Protein AF-A0A3N5I6U8-F1 (afdb_monomer)

Secondary structure (DSSP, 8-state):
-HHHHHHHHHHHHTT--HHHHHIIIIITSHHHHHHHHHHHH-HHHHHHTTHHHHIIIIIGGGGGS-HHHHHHHHHHHHHHHHTTHHHHHHHHHHHTT-HHHHHHHHHHHS--HHHHHHHHHHHHHT-

Radius of gyration: 18.91 Å; Cα contacts (8 Å, |Δi|>4): 51; chains: 1; bounding box: 48×40×44 Å

pLDDT: mean 90.05, std 7.99, range [69.56, 98.12]

Sequence (127 aa):
GMALMIAFEVGCEAGVPPEAMIMEMYGSGEMESVFRSFRETGFFRASEEHGPTALYGGIIRTLGMDREAIATSFRGILQDITTGGFAARFQDEAKNGYPMLGIAKAMLQERSPITTAEDRIRRLLGR

Nearest PDB structures (foldseek):
  7pct-assembly1_A  TM=8.107E-01  e=2.260E-04  Burkholderia thailandensis E264
  7pcm-assembly1_B  TM=8.100E-01  e=4.068E-04  Burkholderia thailandensis E264
  4tsk-assembly1_A  TM=8.895E-01  e=2.109E-03  Alicyclobacillus acidocaldarius subsp. acidocaldarius DSM 446
  7q03-assembly1_A  TM=8.946E-01  e=3.796E-03  Methanothermococcus thermolithotrophicus DSM 2095
  4xiy-assembly1_B  TM=8.826E-01  e=5.728E-03  Azotobacter vinelandii DJ

Solvent-accessible surface area (backbone atoms only — not comparable to full-atom values): 7199 Å² total; per-residue (Å²): 108,70,71,57,54,51,51,45,51,56,39,41,76,73,66,44,54,58,52,56,48,45,34,73,66,54,66,68,47,57,54,58,53,52,55,47,34,30,74,74,66,32,62,74,59,36,48,61,74,62,41,71,66,46,35,51,61,52,60,57,51,53,72,77,46,66,59,64,63,54,49,51,54,53,52,53,53,51,49,34,53,76,72,40,52,51,58,54,51,53,53,51,36,55,76,66,71,33,59,68,59,50,51,55,49,50,63,70,66,48,87,40,72,64,59,55,26,51,56,50,51,28,62,75,72,77,98

Foldseek 3Di:
DVVLVVQLVVCVVVVHDSLNSCCVPPVVCVVVVLVVCCVVVNNVVSQVVVDDCSVCVPVVVCVVDPPVVVVVVVVVVVVCVVVCVVVVVVVVCVVVPNPVVVVVVVVVVPDDSNNVSVVVVCVVVVD

Mean predicted aligned error: 5.21 Å

Structure (mmCIF, N/CA/C/O backbone):
data_AF-A0A3N5I6U8-F1
#
_entry.id   AF-A0A3N5I6U8-F1
#
loop_
_atom_site.group_PDB
_atom_site.id
_atom_site.type_symbol
_atom_site.label_atom_id
_atom_site.label_alt_id
_atom_site.label_comp_id
_atom_site.label_asym_id
_atom_site.label_entity_id
_atom_site.label_seq_id
_atom_site.pdbx_PDB_ins_code
_atom_site.Cartn_x
_atom_site.Cartn_y
_atom_site.Cartn_z
_atom_site.occupancy
_atom_site.B_iso_or_equiv
_atom_site.auth_seq_id
_atom_site.auth_comp_id
_atom_site.auth_asym_id
_atom_site.auth_atom_id
_atom_site.pdbx_PDB_model_num
ATOM 1 N N . GLY A 1 1 ? -2.814 -0.154 -0.653 1.00 81.62 1 GLY A N 1
ATOM 2 C CA . GLY A 1 1 ? -4.196 -0.051 -1.152 1.00 81.62 1 GLY A CA 1
ATOM 3 C C . GLY A 1 1 ? -4.307 1.067 -2.164 1.00 81.62 1 GLY A C 1
ATOM 4 O O . GLY A 1 1 ? -3.948 0.853 -3.307 1.00 81.62 1 GLY A O 1
ATOM 5 N N . MET A 1 2 ? -4.709 2.267 -1.736 1.00 88.56 2 MET A N 1
ATOM 6 C CA . MET A 1 2 ? -4.965 3.417 -2.623 1.00 88.56 2 MET A CA 1
ATOM 7 C C . MET A 1 2 ? -3.814 3.768 -3.576 1.00 88.56 2 MET A C 1
ATOM 9 O O . MET A 1 2 ? -4.054 3.920 -4.764 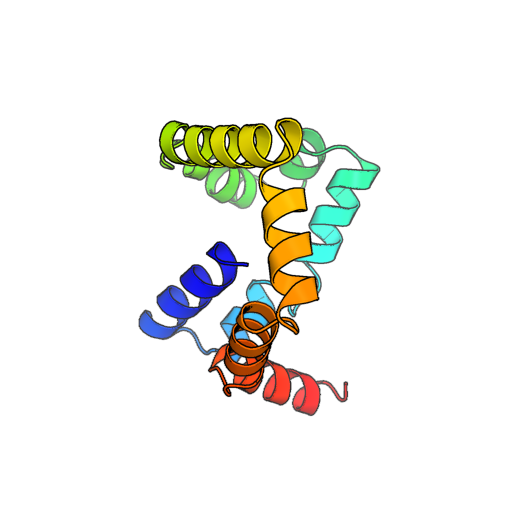1.00 88.56 2 MET A O 1
ATOM 13 N N . ALA A 1 3 ? -2.568 3.805 -3.094 1.00 89.88 3 ALA A N 1
ATOM 14 C CA . ALA A 1 3 ? -1.412 4.081 -3.951 1.00 89.88 3 ALA A CA 1
ATOM 15 C C . ALA A 1 3 ? -1.243 3.065 -5.100 1.00 89.88 3 ALA A C 1
ATOM 17 O O . ALA A 1 3 ? -0.872 3.458 -6.197 1.00 89.88 3 ALA A O 1
ATOM 18 N N . LEU A 1 4 ? -1.556 1.781 -4.870 1.00 92.00 4 LEU A N 1
ATOM 19 C CA . LEU A 1 4 ? -1.503 0.747 -5.912 1.00 92.00 4 LEU A CA 1
ATOM 20 C C . LEU A 1 4 ? -2.625 0.932 -6.937 1.00 92.00 4 LEU A C 1
ATOM 22 O O . LEU A 1 4 ? -2.379 0.786 -8.126 1.00 92.00 4 LEU A O 1
ATOM 26 N N . MET A 1 5 ? -3.835 1.279 -6.484 1.00 92.44 5 MET A N 1
ATOM 27 C CA . MET A 1 5 ? -4.969 1.532 -7.381 1.00 92.44 5 MET A CA 1
ATOM 28 C C . MET A 1 5 ? -4.686 2.731 -8.292 1.00 92.44 5 MET A C 1
ATOM 30 O O . MET A 1 5 ? -4.774 2.600 -9.505 1.00 92.44 5 MET A O 1
ATOM 34 N N . ILE A 1 6 ? -4.222 3.847 -7.719 1.00 94.00 6 ILE A N 1
ATOM 35 C CA . ILE A 1 6 ? -3.855 5.047 -8.484 1.00 94.00 6 ILE A CA 1
ATOM 36 C C . ILE A 1 6 ? -2.698 4.750 -9.445 1.00 94.00 6 ILE A C 1
ATOM 38 O O . ILE A 1 6 ? -2.755 5.137 -10.607 1.00 94.00 6 ILE A O 1
ATOM 42 N N . ALA A 1 7 ? -1.648 4.056 -8.990 1.00 94.38 7 ALA A N 1
ATOM 43 C CA . ALA A 1 7 ? -0.521 3.708 -9.855 1.00 94.38 7 ALA A CA 1
ATOM 44 C C . ALA A 1 7 ? -0.959 2.823 -11.031 1.00 94.38 7 ALA A C 1
ATOM 46 O O . ALA A 1 7 ? -0.541 3.066 -12.162 1.00 94.38 7 ALA A O 1
ATOM 47 N N . PHE A 1 8 ? -1.819 1.833 -10.775 1.00 96.19 8 PHE A N 1
ATOM 48 C CA . PHE A 1 8 ? -2.400 0.978 -11.805 1.00 96.19 8 PHE A CA 1
ATOM 49 C C . PHE A 1 8 ? -3.214 1.783 -12.822 1.00 96.19 8 PHE A C 1
ATOM 51 O O . PHE A 1 8 ? -2.999 1.626 -14.022 1.00 96.19 8 PHE A O 1
ATOM 58 N N . GLU A 1 9 ? -4.123 2.639 -12.350 1.00 95.56 9 GLU A N 1
ATOM 59 C CA . GLU A 1 9 ? -4.980 3.481 -13.191 1.00 95.56 9 GLU A CA 1
ATOM 60 C C . GLU A 1 9 ? -4.138 4.399 -14.080 1.00 95.56 9 GLU A C 1
ATOM 62 O O . GLU A 1 9 ? -4.229 4.312 -15.302 1.00 95.56 9 G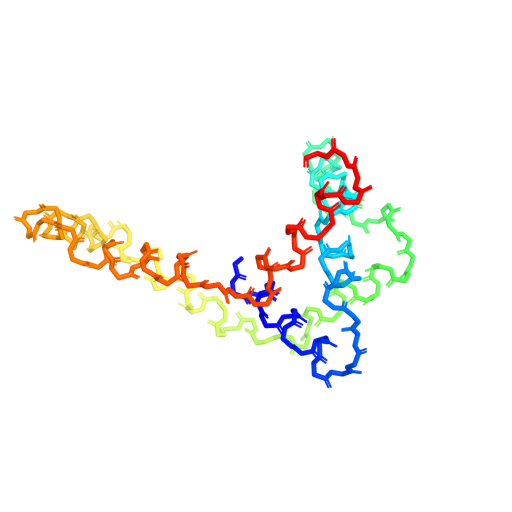LU A O 1
ATOM 67 N N . VAL A 1 10 ? -3.228 5.174 -13.482 1.00 97.06 10 VAL A N 1
ATOM 68 C CA . VAL A 1 10 ? -2.332 6.091 -14.205 1.00 97.06 10 VAL A CA 1
ATOM 69 C C . VAL A 1 10 ? -1.456 5.342 -15.215 1.00 97.06 10 VAL A C 1
ATOM 71 O O . VAL A 1 10 ? -1.248 5.816 -16.331 1.00 97.06 10 VAL A O 1
ATOM 74 N N . GLY A 1 11 ? -0.945 4.161 -14.855 1.00 97.12 11 GLY A N 1
ATOM 75 C CA . GLY A 1 11 ? -0.150 3.331 -15.762 1.00 97.12 11 GLY A CA 1
ATOM 76 C C . GLY A 1 11 ? -0.958 2.828 -16.960 1.00 97.12 11 GLY A C 1
ATOM 77 O O . GLY A 1 11 ? -0.496 2.915 -18.099 1.00 97.12 11 GLY A O 1
ATOM 78 N N . CYS A 1 12 ? -2.183 2.354 -16.724 1.00 97.06 12 CYS A N 1
ATOM 79 C CA . CYS A 1 12 ? -3.075 1.898 -17.789 1.00 97.06 12 CYS A CA 1
ATOM 80 C C . CYS A 1 12 ? -3.520 3.051 -18.699 1.00 97.06 12 CYS A C 1
ATOM 82 O O . CYS A 1 12 ? -3.543 2.888 -19.918 1.00 97.06 12 CYS A O 1
ATOM 84 N N . GLU A 1 13 ? -3.822 4.225 -18.138 1.00 97.44 13 GLU A N 1
ATOM 85 C CA . GLU A 1 13 ? -4.127 5.446 -18.898 1.00 97.44 13 GLU A CA 1
ATOM 86 C C . GLU A 1 13 ? -2.951 5.883 -19.780 1.00 97.44 13 GLU A C 1
ATOM 88 O O . GLU A 1 13 ? -3.150 6.342 -20.905 1.00 97.44 13 GLU A O 1
ATOM 93 N N . ALA A 1 14 ? -1.719 5.673 -19.311 1.00 97.81 14 ALA A N 1
ATOM 94 C CA . ALA A 1 14 ? -0.500 5.892 -20.086 1.00 97.81 14 ALA A CA 1
ATOM 95 C C . ALA A 1 14 ? -0.222 4.793 -21.137 1.00 97.81 14 ALA A C 1
ATOM 97 O O . ALA A 1 14 ? 0.777 4.869 -21.854 1.00 97.81 14 ALA A O 1
ATOM 98 N N . GLY A 1 15 ? -1.087 3.779 -21.252 1.00 97.44 15 GLY A N 1
ATOM 99 C CA . GLY A 1 15 ? -0.991 2.704 -22.240 1.00 97.44 15 GLY A CA 1
ATOM 100 C C . GLY A 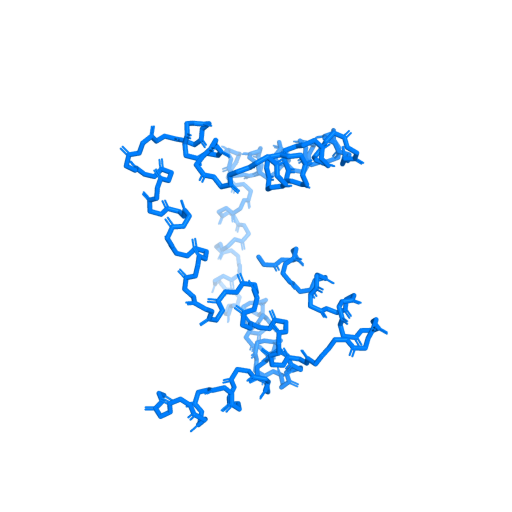1 15 ? -0.171 1.490 -21.799 1.00 97.44 15 GLY A C 1
ATOM 101 O O . GLY A 1 15 ? 0.097 0.611 -22.623 1.00 97.44 15 GLY A O 1
ATOM 102 N N . VAL A 1 16 ? 0.230 1.403 -20.526 1.00 97.94 16 VAL A N 1
ATOM 103 C CA . VAL A 1 16 ? 0.895 0.204 -20.002 1.00 97.94 16 VAL A CA 1
ATOM 104 C C . VAL A 1 16 ? -0.130 -0.932 -19.888 1.00 97.94 16 VAL A C 1
ATOM 106 O O . VAL A 1 16 ? -1.211 -0.719 -19.335 1.00 97.94 16 VAL A O 1
ATOM 109 N N . PRO A 1 17 ? 0.170 -2.151 -20.378 1.00 97.69 17 PRO A N 1
ATOM 110 C CA . PRO A 1 17 ? -0.750 -3.273 -20.252 1.00 97.69 17 PRO A CA 1
ATOM 111 C C . PRO A 1 17 ? -1.096 -3.574 -18.782 1.00 97.69 17 PRO A C 1
ATOM 113 O O . PRO A 1 17 ? -0.183 -3.634 -17.952 1.00 97.69 17 PRO A O 1
ATOM 116 N N . PRO A 1 18 ? -2.373 -3.845 -18.453 1.00 97.12 18 PRO A N 1
ATOM 117 C CA . PRO A 1 18 ? -2.800 -4.194 -17.098 1.00 97.12 18 PRO A CA 1
ATOM 118 C C . PRO A 1 18 ? -1.974 -5.313 -16.464 1.00 97.12 18 PRO A C 1
ATOM 120 O O . PRO A 1 18 ? -1.554 -5.210 -15.315 1.00 97.12 18 PRO A O 1
ATOM 123 N N . GLU A 1 19 ? -1.687 -6.375 -17.217 1.00 96.88 19 GLU A N 1
ATOM 124 C CA . GLU A 1 19 ? -0.909 -7.510 -16.731 1.00 96.88 19 GLU A CA 1
ATOM 125 C C . GLU A 1 19 ? 0.545 -7.113 -16.419 1.00 96.88 19 GLU A C 1
ATOM 127 O O . GLU A 1 19 ? 1.115 -7.581 -15.434 1.00 96.88 19 GLU A O 1
ATOM 132 N N . ALA A 1 20 ? 1.130 -6.201 -17.203 1.00 96.50 20 ALA A N 1
ATOM 133 C CA . ALA A 1 20 ? 2.463 -5.668 -16.933 1.00 96.50 20 ALA A CA 1
ATOM 134 C C . ALA A 1 20 ? 2.473 -4.811 -15.658 1.00 96.50 20 ALA A C 1
ATOM 136 O O . ALA A 1 20 ? 3.371 -4.971 -14.835 1.00 96.50 20 ALA A O 1
ATOM 137 N N . MET A 1 21 ? 1.443 -3.982 -15.442 1.00 97.06 21 MET A N 1
ATOM 138 C CA . MET A 1 21 ? 1.295 -3.210 -14.202 1.00 97.06 21 MET A CA 1
ATOM 139 C C . MET A 1 21 ? 1.199 -4.114 -12.971 1.00 97.06 21 MET A C 1
ATOM 141 O O . MET A 1 21 ? 1.877 -3.866 -11.977 1.00 97.06 21 MET A O 1
ATOM 145 N N . ILE A 1 22 ? 0.394 -5.182 -13.022 1.00 96.38 22 ILE A N 1
ATOM 146 C CA . ILE A 1 22 ? 0.310 -6.139 -11.909 1.00 96.38 22 ILE A CA 1
ATOM 147 C C . ILE A 1 22 ? 1.673 -6.782 -11.643 1.00 96.38 22 ILE A C 1
ATOM 149 O O . ILE A 1 22 ? 2.097 -6.832 -10.488 1.00 96.38 22 ILE A O 1
ATOM 153 N N . MET A 1 23 ? 2.363 -7.255 -12.687 1.00 95.31 23 MET A N 1
ATOM 154 C CA . MET A 1 23 ? 3.672 -7.901 -12.549 1.00 95.31 23 MET A CA 1
ATOM 155 C C . MET A 1 23 ? 4.719 -6.974 -11.932 1.00 95.31 23 MET A C 1
ATOM 157 O O . MET A 1 23 ? 5.399 -7.399 -11.002 1.00 95.31 23 MET A O 1
ATOM 161 N N . GLU A 1 24 ? 4.796 -5.727 -12.397 1.00 92.75 24 GLU A N 1
ATOM 162 C CA . GLU A 1 24 ? 5.723 -4.715 -11.884 1.00 92.75 24 GLU A CA 1
ATOM 163 C C . GLU A 1 24 ? 5.434 -4.361 -10.420 1.00 92.75 24 GLU A C 1
ATOM 165 O O . GLU A 1 24 ? 6.338 -4.296 -9.594 1.00 92.75 24 GLU A O 1
ATOM 170 N N . MET A 1 25 ? 4.163 -4.159 -10.063 1.00 92.94 25 MET A N 1
ATOM 171 C CA . MET A 1 25 ? 3.821 -3.700 -8.716 1.00 92.94 25 MET A CA 1
ATOM 172 C C . MET A 1 25 ? 3.985 -4.787 -7.647 1.00 92.94 25 MET A C 1
ATOM 174 O O . MET A 1 25 ? 4.497 -4.509 -6.562 1.00 92.94 25 MET A O 1
ATOM 178 N N . TYR A 1 26 ? 3.481 -6.002 -7.892 1.00 93.75 26 TYR A N 1
ATOM 179 C CA . TYR A 1 26 ? 3.510 -7.075 -6.884 1.00 93.75 26 TYR A CA 1
ATOM 180 C C . TYR A 1 26 ? 3.477 -8.504 -7.439 1.00 93.75 26 TYR A C 1
ATOM 182 O O . TYR A 1 26 ? 3.783 -9.442 -6.705 1.00 93.75 26 TYR A O 1
ATOM 190 N N . GLY A 1 27 ? 3.127 -8.707 -8.710 1.00 93.38 27 GLY A N 1
ATOM 191 C CA . GLY A 1 27 ? 3.007 -10.035 -9.314 1.00 93.38 27 GLY A CA 1
ATOM 192 C C . GLY A 1 27 ? 4.343 -10.767 -9.493 1.00 93.38 27 GLY A C 1
ATOM 193 O O . GLY A 1 27 ? 4.359 -11.997 -9.497 1.00 93.38 27 GLY A O 1
ATOM 194 N N . SER A 1 28 ? 5.461 -10.040 -9.596 1.00 93.25 28 SER A N 1
ATOM 195 C CA . SER A 1 28 ? 6.811 -10.605 -9.756 1.00 93.25 28 SER A CA 1
ATOM 196 C C . SER A 1 28 ? 7.378 -11.263 -8.491 1.00 93.25 28 SER A C 1
ATOM 198 O O . SER A 1 28 ? 8.274 -12.099 -8.589 1.00 93.25 28 SER A O 1
ATOM 200 N N . GLY A 1 29 ? 6.883 -10.889 -7.305 1.00 91.44 29 GLY A N 1
ATOM 201 C CA . GLY A 1 29 ? 7.499 -11.241 -6.019 1.00 91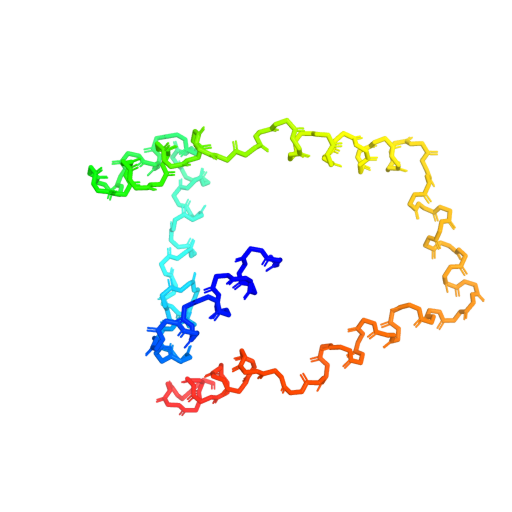.44 29 GLY A CA 1
ATOM 202 C C . GLY A 1 29 ? 8.707 -10.370 -5.635 1.00 91.44 29 GLY A C 1
ATOM 203 O O . GLY A 1 29 ? 9.283 -10.556 -4.561 1.00 91.44 29 GLY A O 1
ATOM 204 N N . GLU A 1 30 ? 9.082 -9.382 -6.454 1.00 89.94 30 GLU A N 1
ATOM 205 C CA . GLU A 1 30 ? 10.163 -8.447 -6.119 1.00 89.94 30 GLU A CA 1
ATOM 206 C C . GLU A 1 30 ? 9.827 -7.638 -4.861 1.00 89.94 30 GLU A C 1
ATOM 208 O O . GLU A 1 30 ? 10.630 -7.580 -3.932 1.00 89.94 30 GLU A O 1
ATOM 213 N N . MET A 1 31 ? 8.597 -7.121 -4.768 1.00 89.50 31 MET A N 1
ATOM 214 C CA . MET A 1 31 ? 8.118 -6.404 -3.581 1.00 89.50 31 MET A CA 1
ATOM 215 C C . MET A 1 31 ? 8.226 -7.256 -2.301 1.00 89.50 31 MET A C 1
ATOM 217 O O . MET A 1 31 ? 8.586 -6.744 -1.242 1.00 89.50 31 MET A O 1
ATOM 221 N N . GLU A 1 32 ? 7.971 -8.568 -2.376 1.00 93.25 32 GLU A N 1
ATOM 222 C CA . GLU A 1 32 ? 8.161 -9.473 -1.232 1.00 93.25 32 GLU A CA 1
ATOM 223 C C . GLU A 1 32 ? 9.636 -9.528 -0.807 1.00 93.25 32 GLU A C 1
ATOM 225 O O . GLU A 1 32 ? 9.950 -9.477 0.384 1.00 93.25 32 GLU A O 1
ATOM 230 N N . SER A 1 33 ? 10.544 -9.590 -1.781 1.00 91.06 33 SER A N 1
ATOM 231 C CA . SER A 1 33 ? 11.990 -9.626 -1.546 1.00 91.06 33 SER A CA 1
ATOM 232 C C . SER A 1 33 ? 12.501 -8.318 -0.932 1.00 91.06 33 SER A C 1
ATOM 234 O O . SER A 1 33 ? 13.313 -8.356 -0.008 1.00 91.06 33 SER A O 1
ATOM 236 N N . VAL A 1 34 ? 11.961 -7.170 -1.357 1.00 87.94 34 VAL A N 1
ATOM 237 C CA . VAL A 1 34 ? 12.247 -5.851 -0.764 1.00 87.94 34 VAL A CA 1
ATOM 238 C C . VAL A 1 34 ? 11.843 -5.820 0.715 1.00 87.94 34 VAL A C 1
ATOM 240 O O . VAL A 1 34 ? 12.657 -5.511 1.586 1.00 87.94 34 VAL A O 1
ATOM 243 N N . PHE A 1 35 ? 10.605 -6.208 1.036 1.00 90.94 35 PHE A N 1
ATOM 244 C CA . PHE A 1 35 ? 10.133 -6.232 2.426 1.00 90.94 35 PHE A CA 1
ATOM 245 C C . PHE A 1 35 ? 10.872 -7.264 3.285 1.00 90.94 35 PHE A C 1
ATOM 247 O O . PHE A 1 35 ? 11.060 -7.056 4.488 1.00 90.94 35 PHE A O 1
ATOM 254 N N . ARG A 1 36 ? 11.329 -8.366 2.681 1.00 93.94 36 ARG A N 1
ATOM 255 C CA . ARG A 1 36 ? 12.218 -9.320 3.344 1.00 93.94 36 ARG A CA 1
ATOM 256 C C . ARG A 1 36 ? 13.547 -8.665 3.720 1.00 93.94 36 ARG A C 1
ATOM 258 O O . ARG A 1 36 ? 13.935 -8.790 4.880 1.00 93.94 36 ARG A O 1
ATOM 265 N N . SER A 1 37 ? 14.177 -7.917 2.810 1.00 91.31 37 S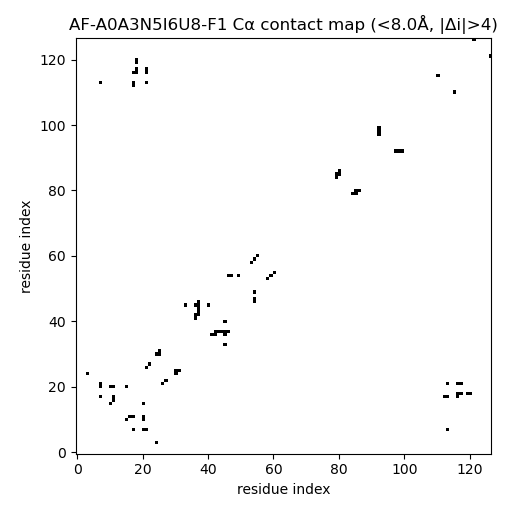ER A N 1
ATOM 266 C CA . SER A 1 37 ? 15.410 -7.174 3.110 1.00 91.31 37 SER A CA 1
ATOM 267 C C . SER A 1 37 ? 15.187 -6.144 4.228 1.00 91.31 37 SER A C 1
ATOM 269 O O . SER A 1 37 ? 15.940 -6.121 5.199 1.00 91.31 37 SER A O 1
ATOM 271 N N . PHE A 1 38 ? 14.066 -5.405 4.226 1.00 92.31 38 PHE A N 1
ATOM 272 C CA . PHE A 1 38 ? 13.734 -4.480 5.327 1.00 92.31 38 PHE A CA 1
ATOM 273 C C . PHE A 1 38 ? 13.734 -5.154 6.701 1.00 92.31 38 PHE A C 1
ATOM 275 O O . PHE A 1 38 ? 14.210 -4.566 7.674 1.00 92.31 38 PHE A O 1
ATOM 282 N N . ARG A 1 39 ? 13.200 -6.377 6.785 1.00 94.56 39 ARG A N 1
ATOM 283 C CA . ARG A 1 39 ? 13.175 -7.166 8.022 1.00 94.56 39 ARG A CA 1
ATOM 284 C C . ARG A 1 39 ? 14.566 -7.670 8.416 1.00 94.56 39 ARG A C 1
ATOM 286 O O . ARG A 1 39 ? 14.844 -7.770 9.607 1.00 94.56 39 ARG A O 1
ATOM 293 N N . GLU A 1 40 ? 15.398 -8.040 7.448 1.00 95.56 40 GLU A N 1
ATOM 294 C CA . GLU A 1 40 ? 16.680 -8.717 7.685 1.00 95.56 40 GLU A CA 1
ATOM 295 C C . GLU A 1 40 ? 17.842 -7.749 7.918 1.00 95.56 40 GLU A C 1
ATOM 297 O O . GLU A 1 40 ? 18.686 -8.006 8.776 1.00 95.56 40 GLU A O 1
ATOM 302 N N . THR A 1 41 ? 17.874 -6.623 7.206 1.00 93.25 41 THR A N 1
ATOM 303 C CA . THR A 1 41 ? 19.004 -5.679 7.215 1.00 93.25 41 THR A CA 1
ATOM 304 C C . THR A 1 41 ? 18.620 -4.286 7.726 1.00 93.25 41 THR A C 1
ATOM 306 O O . THR A 1 41 ? 19.493 -3.509 8.128 1.00 93.25 41 THR A O 1
ATOM 309 N N . GLY A 1 42 ? 17.316 -3.996 7.813 1.00 89.50 42 GLY A N 1
ATOM 310 C CA . GLY A 1 42 ? 16.753 -2.726 8.268 1.00 89.50 42 GLY A CA 1
ATOM 311 C C . GLY A 1 42 ? 16.421 -1.778 7.113 1.00 89.50 42 GLY A C 1
ATOM 312 O O . GLY A 1 42 ? 17.148 -1.695 6.130 1.00 89.50 42 GLY A O 1
ATOM 313 N N . PHE A 1 43 ? 15.337 -1.009 7.261 1.00 84.75 43 PHE A N 1
ATOM 314 C CA . PHE A 1 43 ? 14.731 -0.190 6.196 1.00 84.75 43 PHE A CA 1
ATOM 315 C C . PHE A 1 43 ? 15.720 0.668 5.382 1.00 84.75 43 PHE A C 1
ATOM 317 O O . PHE A 1 43 ? 15.758 0.577 4.156 1.00 84.75 43 PHE A O 1
ATOM 324 N N . PHE A 1 44 ? 16.541 1.489 6.046 1.00 82.94 44 PHE A N 1
ATOM 325 C CA . PHE A 1 44 ? 17.466 2.387 5.344 1.00 82.94 44 PHE A CA 1
ATOM 326 C C . PHE A 1 44 ? 18.634 1.648 4.685 1.00 82.94 44 PHE A C 1
ATOM 328 O O . PHE A 1 44 ? 19.027 2.021 3.588 1.00 82.94 44 PHE A O 1
ATOM 335 N N . ARG A 1 45 ? 19.154 0.586 5.317 1.00 84.50 45 ARG A N 1
ATOM 336 C CA . ARG A 1 45 ? 20.275 -0.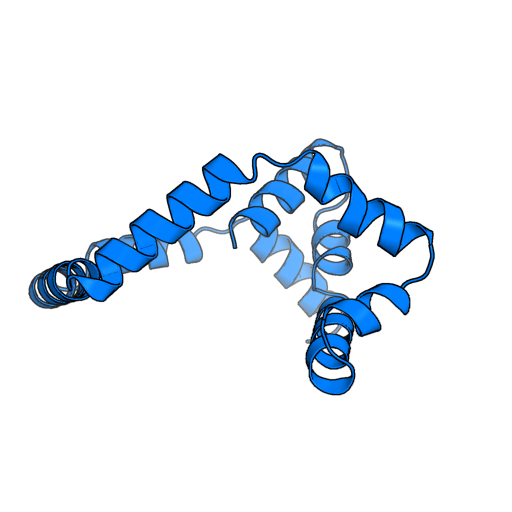202 4.777 1.00 84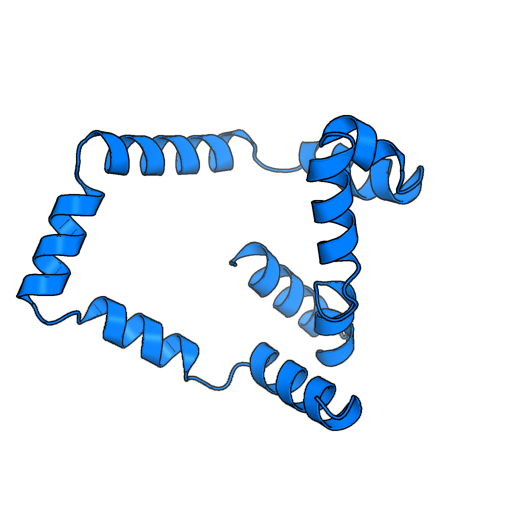.50 45 ARG A CA 1
ATOM 337 C C . ARG A 1 45 ? 19.847 -1.013 3.561 1.00 84.50 45 ARG A C 1
ATOM 339 O O . ARG A 1 45 ? 20.486 -0.932 2.523 1.00 84.50 45 ARG A O 1
ATOM 346 N N . ALA A 1 46 ? 18.710 -1.692 3.664 1.00 84.69 46 ALA A N 1
ATOM 347 C CA . ALA A 1 46 ? 18.081 -2.386 2.549 1.00 84.69 46 ALA A CA 1
ATOM 348 C C . ALA A 1 46 ? 17.832 -1.463 1.344 1.00 84.69 46 ALA A C 1
ATOM 350 O O . ALA A 1 46 ? 17.987 -1.865 0.198 1.00 84.69 46 ALA A O 1
ATOM 351 N N . SER A 1 47 ? 17.494 -0.191 1.584 1.00 78.75 47 SER A N 1
ATOM 352 C CA . SER A 1 47 ? 17.248 0.772 0.503 1.00 78.75 47 SER A CA 1
ATOM 353 C C . SER A 1 47 ? 18.499 1.101 -0.330 1.00 78.75 47 SER A C 1
ATOM 355 O O . SER A 1 47 ? 18.363 1.538 -1.471 1.00 78.75 47 SER A O 1
ATOM 357 N N . GLU A 1 48 ? 19.707 0.876 0.198 1.00 78.62 48 GLU A N 1
ATOM 358 C CA . GLU A 1 48 ? 20.968 1.037 -0.543 1.00 78.62 48 GLU A CA 1
ATOM 359 C C . GLU A 1 48 ? 21.247 -0.151 -1.487 1.00 78.62 48 GLU A C 1
ATOM 361 O O . GLU A 1 48 ? 21.967 0.001 -2.475 1.00 78.62 48 GLU A O 1
ATOM 366 N N . GLU A 1 49 ? 20.642 -1.319 -1.236 1.00 76.44 49 GLU A N 1
ATOM 367 C CA . GLU A 1 49 ? 20.884 -2.567 -1.981 1.00 76.44 49 GLU A CA 1
ATOM 368 C C . GLU A 1 49 ? 20.288 -2.545 -3.402 1.00 76.44 49 GLU A C 1
ATOM 370 O O . GLU A 1 49 ? 20.714 -3.305 -4.270 1.00 76.44 49 GLU A O 1
ATOM 375 N N . HIS A 1 50 ? 19.345 -1.639 -3.677 1.00 73.38 50 HIS A N 1
ATOM 376 C CA . HIS A 1 50 ? 18.616 -1.558 -4.951 1.00 73.38 50 HIS A CA 1
ATOM 377 C C . HIS A 1 50 ? 19.304 -0.678 -6.018 1.00 73.38 50 HIS A C 1
ATOM 379 O O . HIS A 1 50 ? 18.748 -0.415 -7.087 1.00 73.38 50 HIS A O 1
ATOM 385 N N . GLY A 1 51 ? 20.537 -0.236 -5.753 1.00 74.56 51 GLY A N 1
ATOM 386 C CA . GLY A 1 51 ? 21.350 0.546 -6.682 1.00 74.56 51 GLY A CA 1
ATOM 387 C C . GLY A 1 51 ? 20.945 2.026 -6.794 1.00 74.56 51 GLY A C 1
ATOM 388 O O . GLY A 1 51 ? 19.922 2.465 -6.261 1.00 74.56 51 GLY A O 1
ATOM 389 N N . PRO A 1 52 ? 21.751 2.842 -7.501 1.00 71.38 52 PRO A N 1
ATOM 390 C CA . PRO A 1 52 ? 21.605 4.300 -7.500 1.00 71.38 52 PRO A CA 1
ATOM 391 C C . PRO A 1 52 ? 20.297 4.785 -8.139 1.00 71.38 52 PRO A C 1
ATOM 393 O O . PRO A 1 52 ? 19.732 5.782 -7.690 1.00 71.38 52 PRO A O 1
ATOM 396 N N . THR A 1 53 ? 19.779 4.076 -9.147 1.00 73.50 53 THR A N 1
ATOM 397 C CA . THR A 1 53 ? 18.511 4.420 -9.809 1.00 73.50 53 THR A CA 1
ATOM 398 C C . THR A 1 53 ? 17.318 4.260 -8.874 1.00 73.50 53 THR A C 1
ATOM 400 O O . THR A 1 53 ? 16.464 5.142 -8.834 1.00 73.50 53 THR A O 1
ATOM 403 N N . ALA A 1 54 ? 17.262 3.177 -8.095 1.00 71.50 54 ALA A N 1
ATOM 404 C CA . ALA A 1 54 ? 16.180 2.950 -7.142 1.00 71.50 54 ALA A CA 1
ATOM 405 C C . ALA A 1 54 ? 16.284 3.894 -5.939 1.00 71.50 54 ALA A C 1
ATOM 407 O O . ALA A 1 54 ? 15.272 4.423 -5.486 1.00 71.50 54 ALA A O 1
ATOM 408 N N . LEU A 1 55 ? 17.502 4.189 -5.473 1.00 76.00 55 LEU A N 1
ATOM 409 C CA . LEU A 1 55 ? 17.716 5.150 -4.392 1.00 76.00 55 LEU A CA 1
ATOM 410 C C . LEU A 1 55 ? 17.266 6.564 -4.801 1.00 76.00 55 LEU A C 1
ATOM 412 O O . LEU A 1 55 ? 16.514 7.220 -4.078 1.00 76.00 55 LEU A O 1
ATOM 416 N N . TYR A 1 56 ? 17.678 7.020 -5.988 1.00 75.19 56 TYR A N 1
ATOM 417 C CA . TYR A 1 56 ? 17.297 8.329 -6.518 1.00 75.19 56 TYR A CA 1
ATOM 418 C C . TYR A 1 56 ? 15.808 8.378 -6.895 1.00 75.19 56 TYR A C 1
ATOM 420 O O . TYR A 1 56 ? 15.090 9.302 -6.527 1.00 75.19 56 TYR A O 1
ATOM 428 N N . GLY A 1 57 ? 15.309 7.367 -7.604 1.00 72.38 57 GLY A N 1
ATOM 429 C CA . GLY A 1 57 ? 13.916 7.300 -8.040 1.00 72.38 57 GLY A CA 1
ATOM 430 C C . GLY A 1 57 ? 12.925 7.104 -6.893 1.00 72.38 57 GLY A C 1
ATOM 431 O O . GLY A 1 57 ? 11.840 7.677 -6.932 1.00 72.38 57 GLY A O 1
ATOM 432 N N . GLY A 1 58 ? 13.299 6.331 -5.874 1.00 73.12 58 GLY A N 1
ATOM 433 C CA . GLY A 1 58 ? 12.471 6.007 -4.717 1.00 73.12 58 GLY A CA 1
ATOM 434 C C . GLY A 1 58 ? 12.541 7.076 -3.633 1.00 73.12 58 GLY A C 1
ATOM 435 O O . GLY A 1 58 ? 11.555 7.768 -3.392 1.00 73.12 58 GLY A O 1
ATOM 436 N N . ILE A 1 59 ? 13.702 7.247 -2.989 1.00 73.75 59 ILE A N 1
ATOM 437 C CA . ILE A 1 59 ? 13.832 8.108 -1.801 1.00 73.75 59 ILE A CA 1
ATOM 438 C C . ILE A 1 59 ? 13.733 9.587 -2.168 1.00 73.75 59 ILE A C 1
ATOM 440 O O . ILE A 1 59 ? 12.982 10.322 -1.529 1.00 73.75 59 ILE A O 1
ATOM 444 N N . ILE A 1 60 ? 14.440 10.047 -3.203 1.00 77.00 60 ILE A N 1
ATOM 445 C CA . ILE A 1 60 ? 14.459 11.483 -3.530 1.00 77.00 60 ILE A CA 1
ATOM 446 C C . ILE A 1 60 ? 13.097 11.955 -4.043 1.00 77.00 60 ILE A C 1
ATOM 448 O O . ILE A 1 60 ? 12.670 13.054 -3.695 1.00 77.00 60 ILE A O 1
ATOM 452 N N . ARG A 1 61 ? 12.349 11.126 -4.786 1.00 77.38 61 ARG A N 1
ATOM 453 C CA . ARG A 1 61 ? 10.988 11.502 -5.211 1.00 77.38 61 ARG A CA 1
ATOM 454 C C . ARG A 1 61 ? 10.017 11.679 -4.049 1.00 77.38 61 ARG A C 1
ATOM 456 O O . ARG A 1 61 ? 9.081 12.464 -4.189 1.00 77.38 61 ARG A O 1
ATOM 463 N N . THR A 1 62 ? 10.248 11.039 -2.897 1.00 78.88 62 THR A N 1
ATOM 464 C CA . THR A 1 62 ? 9.411 11.286 -1.709 1.00 78.88 62 THR A CA 1
ATOM 465 C C . THR A 1 62 ? 9.486 12.735 -1.222 1.00 78.88 62 THR A C 1
ATOM 467 O O . THR A 1 62 ? 8.530 13.213 -0.621 1.00 78.88 62 THR A O 1
ATOM 470 N N . LEU A 1 63 ? 10.559 13.474 -1.539 1.00 78.12 63 LEU A N 1
ATOM 471 C CA . LEU A 1 63 ? 10.687 14.895 -1.192 1.00 78.12 63 LEU A CA 1
ATOM 472 C C . LEU A 1 63 ? 9.673 15.783 -1.925 1.00 78.12 63 LEU A C 1
ATOM 474 O O . LEU A 1 63 ? 9.366 16.871 -1.449 1.00 78.12 63 LEU A O 1
ATOM 478 N N . GLY A 1 64 ? 9.158 15.332 -3.073 1.00 80.38 64 GLY A N 1
ATOM 479 C CA . GLY A 1 64 ? 8.105 16.026 -3.815 1.00 80.38 64 GLY A CA 1
ATOM 480 C C . GLY A 1 64 ? 6.689 15.714 -3.323 1.00 80.38 64 GLY A C 1
ATOM 481 O O . GLY A 1 64 ? 5.736 16.290 -3.839 1.00 80.38 64 GLY A O 1
ATOM 482 N N . MET A 1 65 ? 6.529 14.795 -2.365 1.00 85.56 65 MET A N 1
ATOM 483 C CA . MET A 1 65 ? 5.224 14.460 -1.796 1.00 85.56 65 MET A CA 1
ATOM 484 C C . MET A 1 65 ? 4.843 15.444 -0.690 1.00 85.56 65 MET A C 1
ATOM 486 O O . MET A 1 65 ? 5.694 15.902 0.075 1.00 85.56 65 MET A O 1
ATOM 490 N N . ASP A 1 66 ? 3.544 15.716 -0.555 1.00 90.19 66 ASP A N 1
ATOM 491 C CA . ASP A 1 66 ? 3.029 16.528 0.546 1.00 90.19 66 ASP A CA 1
ATOM 492 C C . ASP A 1 66 ? 3.096 15.749 1.867 1.00 90.19 66 ASP A C 1
ATOM 494 O O . ASP A 1 66 ? 2.165 15.058 2.296 1.00 90.19 66 ASP A O 1
ATOM 498 N N . ARG A 1 67 ? 4.259 15.853 2.512 1.00 88.38 67 ARG A N 1
ATOM 499 C CA . ARG A 1 67 ? 4.541 15.202 3.788 1.00 88.38 67 ARG A CA 1
ATOM 500 C C . ARG A 1 67 ? 3.573 15.647 4.880 1.00 88.38 67 ARG A C 1
ATOM 502 O O . ARG A 1 67 ? 3.247 14.833 5.742 1.00 88.38 67 ARG A O 1
ATOM 509 N N . GLU A 1 68 ? 3.133 16.904 4.872 1.00 92.31 68 GLU A N 1
ATOM 510 C CA . GLU A 1 68 ? 2.274 17.418 5.937 1.00 92.31 68 GLU A CA 1
ATOM 511 C C . GLU A 1 68 ? 0.827 16.959 5.764 1.00 92.31 68 GLU A C 1
ATOM 513 O O . GLU A 1 68 ? 0.192 16.597 6.756 1.00 92.31 68 GLU A O 1
ATOM 518 N N . ALA A 1 69 ? 0.330 16.857 4.528 1.00 93.44 69 ALA A N 1
ATOM 519 C CA . ALA A 1 69 ? -0.965 16.237 4.259 1.00 93.44 69 ALA A CA 1
ATOM 520 C C . ALA A 1 69 ? -0.994 14.771 4.723 1.00 93.44 69 ALA A C 1
ATOM 522 O O . ALA A 1 69 ? -1.917 14.358 5.433 1.00 93.44 69 ALA A O 1
ATOM 523 N N . ILE A 1 70 ? 0.050 13.996 4.400 1.00 92.44 70 ILE A N 1
ATOM 524 C CA . ILE A 1 70 ? 0.168 12.596 4.840 1.00 92.44 70 ILE A CA 1
ATOM 525 C C . ILE A 1 70 ? 0.247 12.518 6.372 1.00 92.44 70 ILE A C 1
ATOM 527 O O . ILE A 1 70 ? -0.487 11.747 6.995 1.00 92.44 70 ILE A O 1
ATOM 531 N N . ALA A 1 71 ? 1.092 13.341 7.002 1.00 94.88 71 ALA A N 1
ATOM 532 C CA . ALA A 1 71 ? 1.242 13.358 8.455 1.00 94.88 71 ALA A CA 1
ATOM 533 C C . ALA A 1 71 ? -0.060 13.756 9.166 1.00 94.88 71 ALA A C 1
ATOM 535 O O . ALA A 1 71 ? -0.422 13.147 10.172 1.00 94.88 71 ALA A O 1
ATOM 536 N N . THR A 1 72 ? -0.792 14.736 8.636 1.00 97.69 72 THR A N 1
ATOM 537 C CA . THR A 1 72 ? -2.093 15.167 9.164 1.00 97.69 72 THR A CA 1
ATOM 538 C C . THR A 1 72 ? -3.112 14.034 9.115 1.00 97.69 72 THR A C 1
ATOM 540 O O . THR A 1 72 ? -3.762 13.759 10.124 1.00 97.69 72 THR A O 1
ATOM 543 N N . SER A 1 73 ? -3.192 13.316 7.990 1.00 95.31 73 SER A N 1
ATOM 544 C CA . SER A 1 73 ? -4.055 12.137 7.861 1.00 95.31 73 SER A CA 1
ATOM 545 C C . SER A 1 73 ? -3.717 11.075 8.914 1.00 95.31 73 SER A C 1
ATOM 547 O O . SER A 1 73 ? -4.600 10.604 9.634 1.00 95.31 73 SER A O 1
ATOM 549 N N . PHE A 1 74 ? -2.430 10.757 9.085 1.00 96.44 74 PHE A N 1
ATOM 550 C CA . PHE A 1 74 ? -1.990 9.748 10.052 1.00 96.44 74 PHE A CA 1
ATOM 551 C C . PHE A 1 74 ? -2.262 10.156 11.501 1.00 96.44 74 PHE A C 1
ATOM 553 O O . PHE A 1 74 ? -2.712 9.327 12.292 1.00 96.44 74 PHE A O 1
ATOM 560 N N . ARG A 1 75 ? -2.041 11.427 11.856 1.00 98.12 75 ARG A N 1
ATOM 561 C CA . ARG A 1 75 ? -2.355 11.939 13.199 1.00 98.12 75 ARG A CA 1
ATOM 562 C C . ARG A 1 75 ? -3.853 11.864 13.490 1.00 98.12 75 ARG A C 1
ATOM 564 O O . ARG A 1 75 ? -4.220 11.436 14.579 1.00 98.12 75 ARG A O 1
ATOM 571 N N . GLY A 1 76 ? -4.703 12.214 12.523 1.00 97.69 76 GLY A N 1
ATOM 572 C CA . GLY A 1 76 ? -6.157 12.114 12.665 1.00 97.69 76 GLY A CA 1
ATOM 573 C C . GLY A 1 76 ? -6.626 10.675 12.896 1.00 97.69 76 GLY A C 1
ATOM 574 O O . GLY A 1 76 ? -7.380 10.417 13.831 1.00 97.69 76 GLY A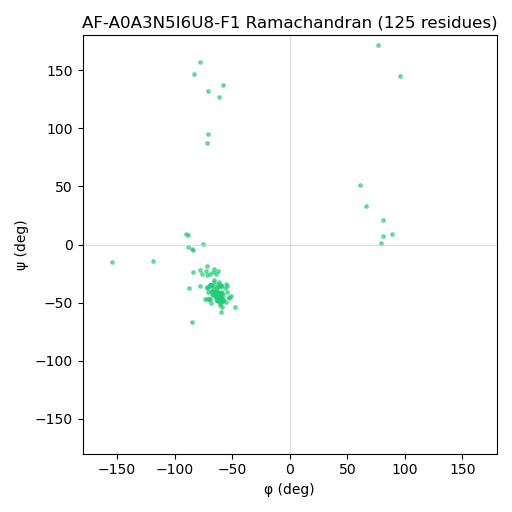 O 1
ATOM 575 N N . ILE A 1 77 ? -6.113 9.723 12.107 1.00 96.81 77 ILE A N 1
ATOM 576 C CA . ILE A 1 77 ? -6.406 8.289 12.281 1.00 96.81 77 ILE A CA 1
ATOM 577 C C . ILE A 1 77 ? -5.949 7.807 13.663 1.00 96.81 77 ILE A C 1
ATOM 579 O O . ILE A 1 77 ? -6.697 7.132 14.366 1.00 96.81 77 ILE A O 1
ATOM 583 N N . LEU A 1 78 ? -4.737 8.173 14.088 1.00 97.88 78 LEU A N 1
ATOM 584 C CA . LEU A 1 78 ? -4.217 7.779 15.396 1.00 97.88 78 LEU A CA 1
ATOM 585 C C . LEU A 1 78 ? -5.047 8.364 16.547 1.00 97.88 78 LEU A C 1
ATOM 587 O O . LEU A 1 78 ? -5.313 7.670 17.528 1.00 97.88 78 LEU A O 1
ATOM 591 N N . GLN A 1 79 ? -5.470 9.623 16.443 1.00 98.06 79 GLN A N 1
ATOM 592 C CA . GLN A 1 79 ? -6.330 10.249 17.443 1.00 98.06 79 GLN A CA 1
ATOM 593 C C . GLN A 1 79 ? -7.676 9.524 17.535 1.00 98.06 79 GLN A C 1
ATOM 595 O O . GLN A 1 79 ? -8.134 9.211 18.631 1.00 98.06 79 GLN A O 1
ATOM 600 N N . ASP A 1 80 ? -8.288 9.199 16.401 1.00 97.75 80 ASP A N 1
ATOM 601 C CA . ASP A 1 80 ? -9.553 8.467 16.357 1.00 97.75 80 ASP A CA 1
ATOM 602 C C . ASP A 1 80 ? -9.445 7.051 16.957 1.00 97.75 80 ASP A C 1
ATOM 604 O O . ASP A 1 80 ? -10.346 6.600 17.664 1.00 97.75 80 ASP A O 1
ATOM 608 N N . ILE A 1 81 ? -8.312 6.371 16.756 1.00 97.50 81 ILE A N 1
ATOM 609 C CA . ILE A 1 81 ? -8.031 5.076 17.391 1.00 97.50 81 ILE A CA 1
ATOM 610 C C . ILE A 1 81 ? -7.839 5.242 18.903 1.00 97.50 81 ILE A C 1
ATOM 612 O O . ILE A 1 81 ? -8.463 4.529 19.687 1.00 97.50 81 ILE A O 1
ATOM 616 N N . THR A 1 82 ? -6.992 6.181 19.330 1.00 97.69 82 THR A N 1
ATOM 617 C CA . THR A 1 82 ? -6.611 6.335 20.749 1.00 97.69 82 THR A CA 1
ATOM 618 C C . THR A 1 82 ? -7.736 6.890 21.619 1.00 97.69 82 THR A C 1
ATOM 620 O O . THR A 1 82 ? -7.796 6.583 22.806 1.00 97.69 82 THR A O 1
ATOM 623 N N . THR A 1 83 ? -8.662 7.649 21.036 1.00 97.81 83 THR A N 1
ATOM 624 C CA . THR A 1 83 ? -9.872 8.147 21.713 1.00 97.81 83 THR A CA 1
ATOM 625 C C . THR A 1 83 ? -11.034 7.148 21.697 1.00 97.81 83 THR A C 1
ATOM 627 O O . THR A 1 83 ? -12.070 7.407 22.305 1.00 97.81 83 THR A O 1
ATOM 630 N N . GLY A 1 84 ? -10.885 6.000 21.024 1.00 97.56 84 GLY A N 1
ATOM 631 C CA . GLY A 1 84 ? -11.925 4.974 20.917 1.00 97.56 84 GLY A CA 1
ATOM 632 C C . GLY A 1 84 ? -13.000 5.252 19.859 1.00 97.56 84 GLY A C 1
ATOM 633 O O . GLY A 1 84 ? -13.956 4.482 19.761 1.00 97.56 84 GLY A O 1
ATOM 634 N N . GLY A 1 85 ? -12.845 6.296 19.038 1.00 97.31 85 GLY A N 1
ATOM 635 C CA . GLY A 1 85 ? -13.780 6.644 17.965 1.00 97.31 85 GLY A CA 1
ATOM 636 C C . GLY A 1 85 ? -13.968 5.511 16.954 1.00 97.31 85 GLY A C 1
ATOM 637 O O . GLY A 1 85 ? -15.104 5.156 16.625 1.00 97.31 85 GLY A O 1
ATOM 638 N N . PHE A 1 86 ? -12.875 4.859 16.543 1.00 96.25 86 PHE A N 1
ATOM 639 C CA . PHE A 1 86 ? -12.944 3.667 15.694 1.00 96.25 86 PHE A CA 1
ATOM 640 C C . PHE A 1 86 ? -13.749 2.534 16.349 1.00 96.25 86 PHE A C 1
ATOM 642 O O . PHE A 1 86 ? -14.639 1.962 15.720 1.00 96.25 86 PHE A O 1
ATOM 649 N N . ALA A 1 87 ? -13.464 2.224 17.618 1.00 97.06 87 ALA A N 1
ATOM 650 C CA . ALA A 1 87 ? -14.119 1.131 18.333 1.00 97.06 87 ALA A CA 1
ATOM 651 C C . ALA A 1 87 ? -15.629 1.369 18.471 1.00 97.06 87 ALA A C 1
ATOM 653 O O . ALA A 1 87 ? -16.414 0.453 18.229 1.00 97.06 87 ALA A O 1
ATOM 654 N N . ALA A 1 88 ? -16.038 2.600 18.790 1.00 97.38 88 ALA A N 1
ATOM 655 C CA . ALA A 1 88 ? -17.445 2.974 18.879 1.00 97.38 88 ALA A CA 1
ATOM 656 C C . ALA A 1 88 ? -18.171 2.798 17.535 1.00 97.38 88 ALA A C 1
ATOM 658 O O . ALA A 1 88 ? -19.216 2.148 17.489 1.00 97.38 88 ALA A O 1
ATOM 659 N N . ARG A 1 89 ? -17.595 3.299 16.429 1.00 95.69 89 ARG A N 1
ATOM 660 C CA . ARG A 1 89 ? -18.187 3.138 15.088 1.00 95.69 89 ARG A CA 1
ATOM 661 C C . ARG A 1 89 ? -18.249 1.680 14.648 1.00 95.69 89 ARG A C 1
ATOM 663 O O . ARG A 1 89 ? -19.252 1.264 14.085 1.00 95.69 89 ARG A O 1
ATOM 670 N N . PHE A 1 90 ? -17.212 0.891 14.924 1.00 95.69 90 PHE A N 1
ATOM 671 C CA . PHE A 1 90 ? -17.202 -0.524 14.553 1.00 95.69 90 PHE A CA 1
ATOM 672 C C . PHE A 1 90 ? -18.218 -1.352 15.357 1.00 95.69 90 PHE A C 1
ATOM 674 O 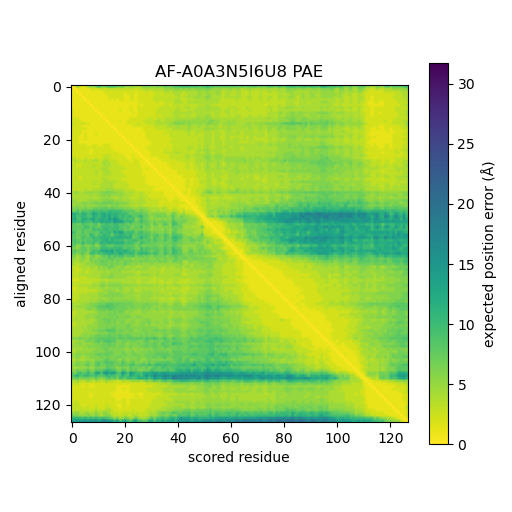O . PHE A 1 90 ? -18.830 -2.275 14.825 1.00 95.69 90 PHE A O 1
ATOM 681 N N . GLN A 1 91 ? -18.441 -1.013 16.630 1.00 97.06 91 GLN A N 1
ATOM 682 C CA . GLN A 1 91 ? -19.496 -1.633 17.435 1.00 97.06 91 GLN A CA 1
ATOM 683 C C . GLN A 1 91 ? -20.897 -1.254 16.947 1.00 97.06 91 GLN A C 1
ATOM 685 O O . GLN A 1 91 ? -21.781 -2.107 16.948 1.00 97.06 91 GLN A O 1
ATOM 690 N N . ASP A 1 92 ? -21.110 0.000 16.551 1.00 97.19 92 ASP A N 1
ATOM 691 C CA . ASP A 1 92 ? -22.379 0.443 15.967 1.00 97.19 92 ASP A CA 1
ATOM 692 C C . ASP A 1 92 ? -22.659 -0.261 14.631 1.00 97.19 92 ASP A C 1
ATOM 694 O O . ASP A 1 92 ? -23.718 -0.855 14.445 1.00 97.19 92 ASP A O 1
ATOM 698 N N . GLU A 1 93 ? -21.657 -0.325 13.756 1.00 96.75 93 GLU A N 1
ATOM 699 C CA . GLU A 1 93 ? -21.692 -1.094 12.511 1.00 96.75 93 GLU A CA 1
ATOM 700 C C . GLU A 1 93 ? -22.084 -2.564 12.762 1.00 96.75 93 GLU A C 1
ATOM 702 O O . GLU A 1 93 ? -22.967 -3.097 12.090 1.00 96.75 93 GLU A O 1
ATOM 707 N N . ALA A 1 94 ? -21.488 -3.211 13.772 1.00 95.69 94 ALA A N 1
ATOM 708 C CA . ALA A 1 94 ? -21.817 -4.586 14.145 1.00 95.69 94 ALA A CA 1
ATOM 709 C C . ALA A 1 94 ? -23.263 -4.738 14.647 1.00 95.69 94 ALA A C 1
ATOM 711 O O . ALA A 1 94 ? -23.957 -5.676 14.251 1.00 95.69 94 ALA A O 1
ATOM 712 N N . LYS A 1 95 ? -23.741 -3.809 15.487 1.00 97.38 95 LYS A N 1
ATOM 713 C CA . LYS A 1 95 ? -25.136 -3.790 15.970 1.00 97.38 95 LYS A CA 1
ATOM 714 C C . LYS A 1 95 ? -26.136 -3.625 14.827 1.00 97.38 95 LYS A C 1
ATOM 716 O O . LYS A 1 95 ? -27.222 -4.191 14.892 1.00 97.38 95 LYS A O 1
ATOM 721 N N . ASN A 1 96 ? -25.749 -2.898 13.784 1.00 96.38 96 ASN A N 1
ATOM 722 C CA . ASN A 1 96 ? -26.569 -2.635 12.606 1.00 96.38 96 ASN A CA 1
ATOM 723 C C . ASN A 1 96 ? -26.390 -3.680 11.486 1.00 96.38 96 ASN A C 1
ATOM 725 O O . ASN A 1 96 ? -26.913 -3.498 10.389 1.00 96.38 96 ASN A O 1
ATOM 729 N N . GLY A 1 97 ? -25.686 -4.791 11.744 1.00 95.75 97 GLY A N 1
ATOM 730 C CA . GLY A 1 97 ? -25.561 -5.904 10.795 1.00 95.75 97 GLY A CA 1
ATOM 731 C C . GLY A 1 97 ? -24.509 -5.708 9.698 1.00 95.75 97 GLY A C 1
ATOM 732 O O . GLY A 1 97 ? -24.563 -6.385 8.675 1.00 95.75 97 GLY A O 1
ATOM 733 N N . TYR A 1 98 ? -23.538 -4.825 9.919 1.00 95.19 98 TYR A N 1
ATOM 734 C CA . TYR A 1 98 ? -22.417 -4.532 9.025 1.00 95.19 98 TYR A CA 1
ATOM 735 C C . TYR A 1 98 ? -22.773 -3.980 7.618 1.00 95.19 98 TYR A C 1
ATOM 737 O O . TYR A 1 98 ? -22.283 -4.508 6.608 1.00 95.19 98 TYR A O 1
ATOM 745 N N . PRO A 1 99 ? -23.600 -2.921 7.500 1.00 94.12 99 PRO A N 1
ATOM 746 C CA . PRO A 1 99 ? -23.969 -2.343 6.204 1.00 94.12 99 PRO A CA 1
ATOM 747 C C . PRO A 1 99 ? -22.773 -1.801 5.399 1.00 94.12 99 PRO A C 1
ATOM 749 O O . PRO A 1 99 ? -22.672 -2.060 4.198 1.00 94.12 99 PRO A O 1
ATOM 752 N N . MET A 1 100 ? -21.830 -1.102 6.035 1.00 91.19 100 MET A N 1
ATOM 753 C CA . MET A 1 100 ? -20.620 -0.585 5.387 1.00 91.19 100 MET A CA 1
ATOM 754 C C . MET A 1 100 ? -19.659 -1.700 4.984 1.00 91.19 100 MET A C 1
ATOM 756 O O . MET A 1 100 ? -19.035 -1.615 3.925 1.00 91.19 100 MET A O 1
ATOM 760 N N . LEU A 1 101 ? -19.560 -2.777 5.771 1.00 90.88 101 LEU A N 1
ATOM 761 C CA . LEU A 1 101 ? -18.816 -3.965 5.339 1.00 90.88 101 LEU A CA 1
ATOM 762 C C . LEU A 1 101 ? -19.462 -4.602 4.105 1.00 90.88 101 LEU A C 1
ATOM 764 O O . LEU A 1 101 ? -18.751 -5.092 3.229 1.00 90.88 101 LEU A O 1
ATOM 768 N N . GLY A 1 102 ? -20.796 -4.606 4.035 1.00 90.56 102 GLY A N 1
ATOM 769 C CA . GLY A 1 102 ? -21.548 -5.041 2.861 1.00 90.56 102 GLY A CA 1
ATOM 770 C C . GLY A 1 102 ? -21.171 -4.237 1.617 1.00 90.56 102 GLY A C 1
ATOM 771 O O . GLY A 1 102 ? -20.825 -4.828 0.596 1.00 90.56 102 GLY A O 1
ATOM 772 N N . ILE A 1 103 ? -21.137 -2.906 1.729 1.00 88.50 103 ILE A N 1
ATOM 773 C CA . ILE A 1 103 ? -20.691 -2.009 0.651 1.00 88.50 103 ILE A CA 1
ATOM 774 C C . ILE A 1 103 ? -19.239 -2.307 0.260 1.00 88.50 103 ILE A C 1
ATOM 776 O O . ILE A 1 103 ? -18.950 -2.496 -0.918 1.00 88.50 103 ILE A O 1
ATOM 780 N N . ALA A 1 104 ? -18.331 -2.426 1.232 1.00 86.62 104 ALA A N 1
ATOM 781 C CA . ALA A 1 104 ? -16.927 -2.730 0.960 1.00 86.62 104 ALA A CA 1
ATOM 782 C C . ALA A 1 104 ? -16.761 -4.072 0.228 1.00 86.62 104 ALA A C 1
ATOM 784 O O . ALA A 1 104 ? -15.999 -4.168 -0.729 1.00 86.62 104 ALA A O 1
ATOM 785 N N . LYS A 1 105 ? -17.508 -5.107 0.631 1.00 86.38 105 LYS A N 1
ATOM 786 C CA . LYS A 1 105 ? -17.515 -6.404 -0.059 1.00 86.38 105 LYS A CA 1
ATOM 787 C C . LYS A 1 105 ? -18.072 -6.297 -1.475 1.00 86.38 105 LYS A C 1
ATOM 789 O O . LYS A 1 105 ? -17.503 -6.912 -2.367 1.00 86.38 105 LYS A O 1
ATOM 794 N N . ALA A 1 106 ? -19.132 -5.520 -1.688 1.00 84.25 106 ALA A N 1
ATOM 795 C CA . ALA A 1 106 ? -19.682 -5.293 -3.022 1.00 84.25 106 ALA A CA 1
ATOM 796 C C . ALA A 1 106 ? -18.657 -4.607 -3.942 1.00 84.25 106 ALA A C 1
ATOM 798 O O . ALA A 1 106 ? -18.451 -5.064 -5.061 1.00 84.25 106 ALA A O 1
ATOM 799 N N . MET A 1 107 ? -17.932 -3.601 -3.439 1.00 79.75 107 MET A N 1
ATOM 800 C CA . MET A 1 107 ? -16.844 -2.948 -4.182 1.00 79.75 107 MET A CA 1
ATOM 801 C C . MET A 1 107 ? -15.696 -3.912 -4.523 1.00 79.75 107 MET A C 1
ATOM 803 O O . MET A 1 107 ? -15.083 -3.787 -5.575 1.00 79.75 107 MET A O 1
ATOM 807 N N . LEU A 1 108 ? -15.401 -4.884 -3.651 1.00 77.81 108 LEU A N 1
ATOM 808 C CA . LEU A 1 108 ? -14.393 -5.922 -3.914 1.00 77.81 108 LEU A CA 1
ATOM 809 C C . LEU A 1 108 ? -14.880 -7.010 -4.887 1.00 77.81 108 LEU A C 1
ATOM 811 O O . LEU A 1 108 ? -14.059 -7.684 -5.504 1.00 77.81 108 LEU A O 1
ATOM 815 N N . GLN A 1 109 ? -16.194 -7.223 -4.982 1.00 69.56 109 GLN A N 1
ATOM 816 C CA . GLN A 1 109 ? -16.814 -8.186 -5.898 1.00 69.56 109 GLN A CA 1
ATOM 817 C C . GLN A 1 109 ? -17.025 -7.613 -7.299 1.00 69.56 109 GLN A C 1
ATOM 819 O O . GLN A 1 109 ? -17.135 -8.377 -8.260 1.00 69.56 109 GLN A O 1
ATOM 824 N N . GLU A 1 110 ? -17.098 -6.289 -7.425 1.00 74.00 110 GLU A N 1
ATOM 825 C CA . GLU A 1 110 ? -17.147 -5.638 -8.721 1.00 74.00 110 GLU A CA 1
ATOM 826 C C . GLU A 1 110 ? -15.870 -5.956 -9.502 1.00 74.00 110 GLU A C 1
ATOM 828 O O . GLU A 1 110 ? -14.745 -5.815 -9.014 1.00 74.00 110 GLU A O 1
ATOM 833 N N . ARG A 1 111 ? -16.047 -6.452 -10.730 1.00 76.19 111 ARG A N 1
ATOM 834 C CA . ARG A 1 111 ? -14.934 -6.918 -11.548 1.00 76.19 111 ARG A CA 1
ATOM 835 C C . ARG A 1 111 ? -14.108 -5.724 -12.014 1.00 76.19 111 ARG A C 1
ATOM 837 O O . ARG A 1 111 ? -14.407 -5.105 -13.031 1.00 76.19 111 ARG A O 1
ATOM 844 N N . SER A 1 112 ? -13.055 -5.419 -11.269 1.00 86.50 112 SER A N 1
ATOM 845 C CA . SER A 1 112 ? -12.120 -4.354 -11.609 1.00 86.50 112 SER A CA 1
ATOM 846 C C . SER A 1 112 ? -11.141 -4.783 -12.716 1.00 86.50 112 SER A C 1
ATOM 848 O O . SER A 1 112 ? -10.864 -5.979 -12.897 1.00 86.50 112 SER A O 1
ATOM 850 N N . PRO A 1 113 ? -10.549 -3.825 -13.449 1.00 90.69 113 PRO A N 1
ATOM 851 C CA . PRO A 1 113 ? -9.445 -4.110 -14.364 1.00 90.69 113 PRO A CA 1
ATOM 852 C C . PRO A 1 113 ? -8.263 -4.824 -13.684 1.00 90.69 113 PRO A C 1
ATOM 854 O O . PRO A 1 113 ? -7.657 -5.702 -14.295 1.00 90.69 113 PRO A O 1
ATOM 857 N N . ILE A 1 114 ? -7.997 -4.512 -12.408 1.00 93.12 114 ILE A N 1
ATOM 858 C CA . ILE A 1 114 ? -6.976 -5.170 -11.575 1.00 93.12 114 ILE A CA 1
ATOM 859 C C . ILE A 1 114 ? -7.278 -6.667 -11.447 1.00 93.12 114 ILE A C 1
ATOM 861 O O . ILE A 1 114 ? -6.476 -7.489 -11.881 1.00 93.12 114 ILE A O 1
ATOM 865 N N . THR A 1 115 ? -8.458 -7.030 -10.933 1.00 92.12 115 THR A N 1
ATOM 866 C CA . THR A 1 115 ? -8.833 -8.448 -10.733 1.00 92.12 115 THR A CA 1
ATOM 867 C C . THR A 1 115 ? -8.855 -9.228 -12.048 1.00 92.12 115 THR A C 1
ATOM 869 O O . THR A 1 115 ? -8.419 -10.374 -12.117 1.00 92.12 115 THR A O 1
ATOM 872 N N . THR A 1 116 ? -9.274 -8.585 -13.142 1.00 93.62 116 THR A N 1
ATOM 873 C CA . THR A 1 116 ? -9.254 -9.200 -14.476 1.00 93.62 116 THR A CA 1
ATOM 874 C C . THR A 1 116 ? -7.832 -9.493 -14.961 1.00 93.62 116 THR A C 1
ATOM 876 O O . THR A 1 116 ? -7.597 -10.543 -15.566 1.00 93.62 116 THR A O 1
ATOM 879 N N . ALA A 1 117 ? -6.887 -8.583 -14.717 1.00 95.25 117 ALA A N 1
ATOM 880 C CA . ALA A 1 117 ? -5.481 -8.779 -15.056 1.00 95.25 117 ALA A CA 1
ATOM 881 C C . ALA A 1 117 ? -4.848 -9.882 -14.192 1.00 95.25 117 ALA A C 1
ATOM 883 O O . ALA A 1 117 ? -4.168 -10.764 -14.719 1.00 95.25 117 ALA A O 1
ATOM 884 N N . GLU A 1 118 ? -5.144 -9.903 -12.891 1.00 94.62 118 GLU A N 1
ATOM 885 C CA . GLU A 1 118 ? -4.706 -10.958 -11.972 1.00 94.62 118 GLU A CA 1
ATOM 886 C C . GLU A 1 118 ? -5.189 -12.347 -12.413 1.00 94.62 118 GLU A C 1
ATOM 888 O O . GLU A 1 118 ? -4.385 -13.276 -12.500 1.00 94.62 118 GLU A O 1
ATOM 893 N N . ASP A 1 119 ? -6.471 -12.494 -12.766 1.00 94.44 119 ASP A N 1
ATOM 894 C CA . ASP A 1 119 ? -7.047 -13.751 -13.264 1.00 94.44 119 ASP A CA 1
ATOM 895 C C . ASP A 1 119 ? -6.366 -14.245 -14.546 1.00 94.44 119 ASP A C 1
ATOM 897 O O . ASP A 1 119 ? -6.248 -15.448 -14.796 1.00 94.44 119 ASP A O 1
ATOM 901 N N . ARG A 1 120 ? -5.958 -13.325 -15.425 1.00 95.06 120 ARG A N 1
ATOM 902 C CA . ARG A 1 120 ? -5.230 -13.670 -16.652 1.00 95.06 120 ARG A CA 1
ATOM 903 C C . ARG A 1 120 ? -3.825 -14.151 -16.332 1.00 95.06 120 ARG A C 1
ATOM 905 O O . ARG A 1 120 ? -3.437 -15.205 -16.829 1.00 95.06 120 ARG A O 1
ATOM 912 N N . ILE A 1 121 ? -3.103 -13.432 -15.476 1.00 95.00 121 ILE A N 1
ATOM 913 C CA . ILE A 1 121 ? -1.755 -13.813 -15.041 1.00 95.00 121 ILE A CA 1
ATOM 914 C C . ILE A 1 121 ? -1.777 -15.187 -14.370 1.00 95.00 121 ILE A C 1
ATOM 916 O O . ILE A 1 121 ? -1.000 -16.059 -14.749 1.00 95.00 121 ILE A O 1
ATOM 920 N N . ARG A 1 122 ? -2.694 -15.415 -13.424 1.00 94.19 122 ARG A N 1
ATOM 921 C CA . ARG A 1 122 ? -2.850 -16.700 -12.720 1.00 94.19 122 ARG A CA 1
ATOM 922 C C . ARG A 1 122 ? -3.055 -17.862 -13.689 1.00 94.19 122 ARG A C 1
ATOM 924 O O . ARG A 1 122 ? -2.293 -18.828 -13.664 1.00 94.19 122 ARG A O 1
ATOM 931 N N . ARG A 1 123 ? -3.983 -17.703 -14.641 1.00 94.31 123 ARG A N 1
ATOM 932 C CA . ARG A 1 123 ? -4.219 -18.695 -15.702 1.00 94.31 123 ARG A CA 1
ATOM 933 C C . ARG A 1 123 ? -2.982 -18.961 -16.561 1.00 94.31 123 ARG A C 1
ATOM 935 O O . ARG A 1 123 ? -2.728 -20.115 -16.884 1.00 94.31 123 ARG A O 1
ATOM 942 N N . LEU A 1 124 ? -2.221 -17.927 -16.926 1.00 91.94 124 LEU A N 1
ATOM 943 C CA . LEU A 1 124 ? -1.002 -18.074 -17.732 1.00 91.94 124 LEU A CA 1
ATOM 944 C C . LEU A 1 124 ? 0.134 -18.766 -16.965 1.00 91.94 124 LEU A C 1
ATOM 946 O O . LEU A 1 124 ? 0.897 -19.522 -17.558 1.00 91.94 124 LEU A O 1
ATOM 950 N N . LEU A 1 125 ? 0.239 -18.522 -15.657 1.00 89.62 125 LEU A N 1
ATOM 951 C CA . LEU A 1 125 ? 1.277 -19.090 -14.793 1.00 89.62 125 LEU A CA 1
ATOM 952 C C . LEU A 1 125 ? 0.901 -20.452 -14.185 1.00 89.62 125 LEU A C 1
ATOM 954 O O . LEU A 1 125 ? 1.715 -21.033 -13.468 1.00 89.62 125 LEU A O 1
ATOM 958 N N . GLY A 1 126 ? -0.310 -20.956 -14.443 1.00 86.31 126 GLY A N 1
ATOM 959 C CA . GLY A 1 126 ? -0.799 -22.220 -13.886 1.00 86.31 126 GLY A CA 1
ATOM 960 C C . GLY A 1 126 ? -0.986 -22.189 -12.364 1.00 86.31 126 GLY A C 1
ATOM 961 O O . GLY A 1 126 ? -0.742 -23.198 -11.704 1.00 86.31 126 GLY A O 1
ATOM 962 N N . ARG A 1 127 ? -1.365 -21.029 -11.814 1.00 74.12 127 ARG A N 1
ATOM 963 C CA . ARG A 1 127 ? -1.611 -20.795 -10.381 1.00 74.12 127 ARG A CA 1
ATOM 964 C C . ARG A 1 127 ? -3.056 -20.404 -10.105 1.00 74.12 127 ARG A C 1
ATOM 966 O O . ARG A 1 127 ? -3.712 -19.879 -11.029 1.00 74.12 127 ARG A O 1
#